Protein AF-A0A0C9XI63-F1 (afdb_monomer)

Radius of gyration: 13.9 Å; Cα contacts (8 Å, |Δi|>4): 137; chains: 1; bounding box: 29×35×34 Å

Foldseek 3Di:
DKDADPVVLGIDADDDDVVPPDPVVVVLVQLLRVLVCLVCDVVPDPDQEDEAEDQDPVNQCCQVVVDDDPVCNVSNVSSVVSNVVSVHYYHYDYDHVVVVQLRVCRHVVVVVSNSPD

Mean predicted aligned error: 4.39 Å

Secondary structure (DSSP, 8-state):
-EEEEGGGTEEEE-PPPTT--SHHHHHHHHHHHHHHHHHHHHHH---SEEEEEES-HHHHHHHHHT---TTTHHHHHHHHHHHHHTT-EEEEEE--GGG-HHHHHHHTT-HHHHTT-

Organism: NCBI:txid1095629

Solvent-accessible surface area (backbone atoms only — not comparable to full-atom values): 6875 Å² total; per-residue (Å²): 62,36,49,67,42,79,95,69,78,44,75,48,69,50,91,68,76,81,81,60,82,50,76,71,47,54,58,50,49,53,48,48,49,52,33,52,51,56,71,46,39,72,81,79,40,92,64,50,64,49,76,46,78,40,64,46,60,71,50,26,50,30,68,69,66,75,52,76,59,81,88,49,43,67,55,54,51,56,35,50,51,50,29,60,77,65,64,38,49,79,45,54,41,71,40,63,58,90,78,41,50,48,37,52,21,34,39,70,69,38,56,75,66,36,75,75,118

Nearest PDB structures (foldseek):
  4e19-assembly2_B  TM=8.057E-01  e=3.273E-03  Halobacterium salinarum NRC-1
  4h8k-assembly1_B  TM=8.590E-01  e=2.399E-02  uncultured organism
  3aly-assembly1_A  TM=6.979E-01  e=1.346E-02  Sulfurisphaera tokodaii str. 7
  3u3g-assembly3_C  TM=8.310E-01  e=8.135E-02  uncultured organism
  2ehg-assembly1_A  TM=6.316E-01  e=1.346E-02  Sulfurisphaera tokodaii str. 7

pLDDT: mean 89.71, std 9.91, range [45.72, 97.25]

Sequence (117 aa):
LGFWYPELSLGFVTPVNFNIHHCTGIYFLEALCIASAIHKFKSYLSTSTAVIFTDSEDTVDMFNSFHTTPFYNPILTSAVDETIVHSCDIHVLHVEGIKNKVADALSCGQFHCACQF

Structure (mmCIF, N/CA/C/O backbone):
data_AF-A0A0C9XI63-F1
#
_entry.id   AF-A0A0C9XI63-F1
#
loop_
_atom_site.group_PDB
_atom_site.id
_atom_site.type_symbol
_atom_site.label_atom_id
_atom_site.label_alt_id
_atom_site.label_comp_id
_atom_site.label_asym_id
_atom_site.label_entity_id
_atom_site.label_seq_id
_atom_site.pdbx_PDB_ins_code
_atom_site.Cartn_x
_atom_site.Cartn_y
_atom_site.Cartn_z
_atom_site.occupancy
_atom_site.B_iso_or_equiv
_atom_site.auth_seq_id
_atom_site.auth_comp_id
_atom_site.auth_asym_id
_atom_site.auth_atom_id
_atom_site.pdbx_PDB_model_num
ATOM 1 N N . LEU A 1 1 ? 0.309 -4.033 -10.641 1.00 88.94 1 LEU A N 1
ATOM 2 C CA . LEU A 1 1 ? 0.288 -3.664 -9.205 1.00 88.94 1 LEU A CA 1
ATOM 3 C C . LEU A 1 1 ? -0.962 -4.235 -8.576 1.00 88.94 1 LEU A C 1
ATOM 5 O O . LEU A 1 1 ? -2.004 -4.188 -9.225 1.00 88.94 1 LEU A O 1
ATOM 9 N N . GLY A 1 2 ? -0.868 -4.744 -7.350 1.00 92.38 2 GLY A N 1
ATOM 10 C CA . GLY A 1 2 ? -2.038 -5.219 -6.628 1.00 92.38 2 GLY A CA 1
ATOM 11 C C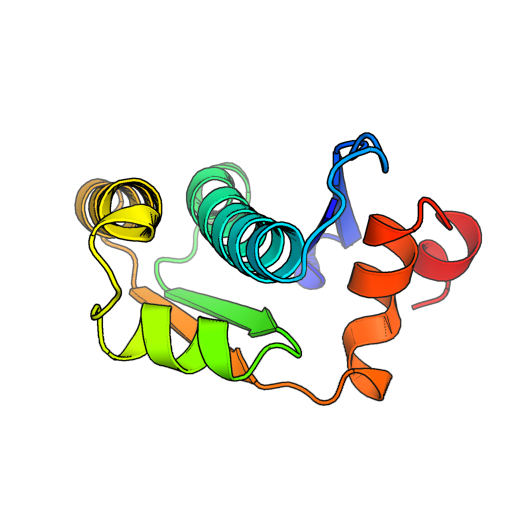 . GLY A 1 2 ? -1.845 -5.225 -5.117 1.00 92.38 2 GLY A C 1
ATOM 12 O O . GLY A 1 2 ? -0.737 -5.433 -4.636 1.00 92.38 2 GLY A O 1
ATOM 13 N N . PHE A 1 3 ? -2.936 -4.985 -4.397 1.00 95.00 3 PHE A N 1
ATOM 14 C CA . PHE A 1 3 ? -3.039 -5.125 -2.945 1.00 95.00 3 PHE A CA 1
ATOM 15 C C . PHE A 1 3 ? -4.393 -5.748 -2.605 1.00 95.00 3 PHE A C 1
ATOM 17 O O . PHE A 1 3 ? -5.286 -5.823 -3.455 1.00 95.00 3 PHE A O 1
ATOM 24 N N . TRP A 1 4 ? -4.562 -6.207 -1.371 1.00 95.38 4 TRP A N 1
ATOM 25 C CA . TRP A 1 4 ? -5.790 -6.867 -0.946 1.00 95.38 4 TRP A CA 1
ATOM 26 C C . TRP A 1 4 ? -6.079 -6.631 0.534 1.00 95.38 4 TRP A C 1
ATOM 28 O O . TRP A 1 4 ? -5.174 -6.320 1.305 1.00 95.38 4 TRP A O 1
ATOM 38 N N . TYR A 1 5 ? -7.349 -6.781 0.906 1.00 93.38 5 TYR A N 1
ATOM 39 C CA . TYR A 1 5 ? -7.812 -6.795 2.290 1.00 93.38 5 TYR A CA 1
ATOM 40 C C . TYR A 1 5 ? -8.252 -8.219 2.652 1.00 93.38 5 TYR A C 1
ATOM 42 O O . TYR A 1 5 ? -9.302 -8.662 2.162 1.00 93.38 5 TYR A O 1
ATOM 50 N N . PRO A 1 6 ? -7.477 -8.945 3.479 1.00 91.06 6 PRO A N 1
ATOM 51 C CA . PRO A 1 6 ? -7.793 -10.317 3.866 1.00 91.06 6 PRO A CA 1
ATOM 52 C C . PRO A 1 6 ? -9.160 -10.469 4.523 1.00 91.06 6 PRO A C 1
ATOM 54 O O . PRO A 1 6 ? -9.912 -11.379 4.184 1.00 91.06 6 PRO A O 1
ATOM 57 N N . GLU A 1 7 ? -9.519 -9.532 5.397 1.00 89.00 7 GLU A N 1
ATOM 58 C CA . GLU A 1 7 ? -10.761 -9.540 6.173 1.00 89.00 7 GLU A CA 1
ATOM 59 C C . GLU A 1 7 ? -12.011 -9.424 5.295 1.00 89.00 7 GLU A C 1
ATOM 61 O O . GLU A 1 7 ? -13.106 -9.787 5.720 1.00 89.00 7 GLU A O 1
ATOM 66 N N . LEU A 1 8 ? -11.850 -8.906 4.076 1.00 91.00 8 LEU A N 1
ATOM 67 C CA . LEU A 1 8 ? -12.934 -8.667 3.127 1.00 91.00 8 LEU A CA 1
ATOM 68 C C . LEU A 1 8 ? -12.885 -9.609 1.922 1.00 91.00 8 LEU A C 1
ATOM 70 O O . LEU A 1 8 ? -13.758 -9.522 1.060 1.00 91.00 8 LEU A O 1
ATOM 74 N N . SER A 1 9 ? -11.849 -10.451 1.821 1.00 91.88 9 SER A N 1
ATOM 75 C CA . SER A 1 9 ? -11.545 -11.234 0.616 1.00 91.88 9 SER A CA 1
ATOM 76 C C . SER A 1 9 ? -11.588 -10.375 -0.661 1.00 91.88 9 SER A C 1
ATOM 78 O O . SER A 1 9 ? -12.118 -10.790 -1.693 1.00 91.88 9 SER A O 1
ATOM 80 N N . LEU A 1 10 ? -11.061 -9.145 -0.582 1.00 93.31 10 LEU A N 1
ATOM 81 C CA . LEU A 1 10 ? -11.178 -8.130 -1.631 1.00 93.31 10 LEU A CA 1
ATOM 82 C C . LEU A 1 10 ? -9.801 -7.715 -2.154 1.00 93.31 10 LEU A C 1
ATOM 84 O O . LEU A 1 10 ? -8.992 -7.165 -1.409 1.00 93.31 10 LEU A O 1
ATOM 88 N N . GLY A 1 11 ? -9.555 -7.950 -3.444 1.00 94.25 11 GLY A N 1
ATOM 89 C CA . GLY A 1 11 ? -8.319 -7.578 -4.136 1.00 94.25 11 GLY A CA 1
ATOM 90 C C . GLY A 1 11 ? -8.509 -6.412 -5.106 1.00 94.25 11 GLY A C 1
ATOM 91 O O . GLY A 1 11 ? -9.529 -6.311 -5.787 1.00 94.25 11 GLY A O 1
ATOM 92 N N . PHE A 1 12 ? -7.493 -5.561 -5.209 1.00 94.44 12 PHE A N 1
ATOM 93 C CA . PHE A 1 12 ? -7.422 -4.445 -6.148 1.00 94.44 12 PHE A CA 1
ATOM 94 C C . PHE A 1 12 ? -6.219 -4.633 -7.057 1.00 94.44 12 PHE A C 1
ATOM 96 O O . PHE A 1 12 ? -5.126 -4.939 -6.585 1.00 94.44 12 PHE A O 1
ATOM 103 N N . VAL A 1 13 ? -6.410 -4.430 -8.361 1.00 93.56 13 VAL A N 1
ATOM 104 C CA . VAL A 1 13 ? -5.348 -4.570 -9.361 1.00 93.56 13 VAL A CA 1
ATOM 105 C C . VAL A 1 13 ? -5.408 -3.420 -10.345 1.00 93.56 13 VAL A C 1
ATOM 107 O O . VAL A 1 13 ? -6.483 -3.017 -10.786 1.00 93.56 13 VAL A O 1
ATOM 110 N N . THR A 1 14 ? -4.234 -2.922 -10.720 1.00 89.56 14 THR A N 1
ATOM 111 C CA . THR A 1 14 ? -4.077 -2.038 -11.872 1.00 89.56 14 THR A CA 1
ATOM 112 C C . THR A 1 14 ? -3.013 -2.597 -12.820 1.00 89.56 14 THR A C 1
ATOM 114 O O . THR A 1 14 ? -1.933 -3.011 -12.358 1.00 89.56 14 THR A O 1
ATOM 117 N N . PRO A 1 15 ? -3.301 -2.662 -14.135 1.00 85.19 15 PRO A N 1
ATOM 118 C CA . PRO A 1 15 ? -2.326 -3.102 -15.117 1.00 85.19 15 PRO A CA 1
ATOM 119 C C . PRO A 1 15 ? -1.170 -2.102 -15.171 1.00 85.19 15 PRO A C 1
ATOM 121 O O . PRO A 1 15 ? -1.371 -0.897 -15.302 1.00 85.19 15 PRO A O 1
ATOM 124 N N . VAL A 1 16 ? 0.055 -2.612 -15.087 1.00 81.00 16 VAL A N 1
ATOM 125 C CA . VAL A 1 16 ? 1.269 -1.815 -15.277 1.00 81.00 16 VAL A CA 1
ATOM 126 C C . VAL A 1 16 ? 1.805 -2.141 -16.659 1.00 81.00 16 VAL A C 1
ATOM 128 O O . VAL A 1 16 ? 2.014 -3.307 -16.985 1.00 81.00 16 VAL A O 1
ATOM 131 N N . ASN A 1 17 ? 2.013 -1.122 -17.487 1.00 70.31 17 ASN A N 1
ATOM 132 C CA . ASN A 1 17 ? 2.638 -1.333 -18.783 1.00 70.31 17 ASN A CA 1
ATOM 133 C C . ASN A 1 17 ? 4.137 -1.605 -18.568 1.00 70.31 17 ASN A C 1
ATOM 135 O O . ASN A 1 17 ? 4.853 -0.747 -18.056 1.00 70.31 17 ASN A O 1
ATOM 139 N N . PHE A 1 18 ? 4.602 -2.797 -18.945 1.00 58.94 18 PHE A N 1
ATOM 140 C CA . PHE A 1 18 ? 5.955 -3.309 -18.677 1.00 58.94 18 PHE A CA 1
ATOM 141 C C . PHE A 1 18 ? 7.093 -2.546 -19.382 1.00 58.94 18 PHE A C 1
ATOM 143 O O . PHE A 1 18 ? 8.256 -2.890 -19.206 1.00 58.94 18 PHE A O 1
ATOM 150 N N . ASN A 1 19 ? 6.794 -1.475 -20.126 1.00 58.62 19 ASN A N 1
ATOM 151 C CA . ASN A 1 19 ? 7.806 -0.585 -20.709 1.00 58.62 19 ASN A CA 1
ATOM 152 C C . ASN A 1 19 ? 8.544 0.292 -19.682 1.00 58.62 19 ASN A C 1
ATOM 154 O O . ASN A 1 19 ? 9.399 1.091 -20.066 1.00 58.62 19 ASN A O 1
ATOM 158 N N . ILE A 1 20 ? 8.252 0.155 -18.387 1.00 56.19 20 ILE A N 1
ATOM 159 C CA . ILE A 1 20 ? 9.027 0.781 -17.314 1.00 56.19 20 ILE A CA 1
ATOM 160 C C . ILE A 1 20 ? 10.323 -0.027 -17.127 1.00 56.19 20 ILE A C 1
ATOM 162 O O . ILE A 1 20 ? 10.510 -0.769 -16.167 1.00 56.19 20 ILE A O 1
ATOM 166 N N . HIS A 1 21 ? 11.228 0.087 -18.096 1.00 45.72 21 HIS A N 1
ATOM 167 C CA . HIS A 1 21 ? 12.608 -0.349 -17.943 1.00 45.72 21 HIS A CA 1
ATOM 168 C C . HIS A 1 21 ? 13.282 0.612 -16.966 1.00 45.72 21 HIS A C 1
ATOM 170 O O . HIS A 1 21 ? 13.524 1.745 -17.350 1.00 45.72 21 HIS A O 1
ATOM 176 N N . HIS A 1 22 ? 13.486 0.197 -15.713 1.00 54.34 22 HIS A N 1
ATOM 177 C CA . HIS A 1 22 ? 14.543 0.594 -14.760 1.00 54.34 22 HIS A CA 1
ATOM 178 C C . HIS A 1 22 ? 14.068 0.283 -13.330 1.00 54.34 22 HIS A C 1
ATOM 180 O O . HIS A 1 22 ? 12.898 0.480 -13.011 1.00 54.34 22 HIS A O 1
ATOM 186 N N . CYS A 1 23 ? 14.971 -0.165 -12.451 1.00 54.56 23 CYS A N 1
ATOM 187 C 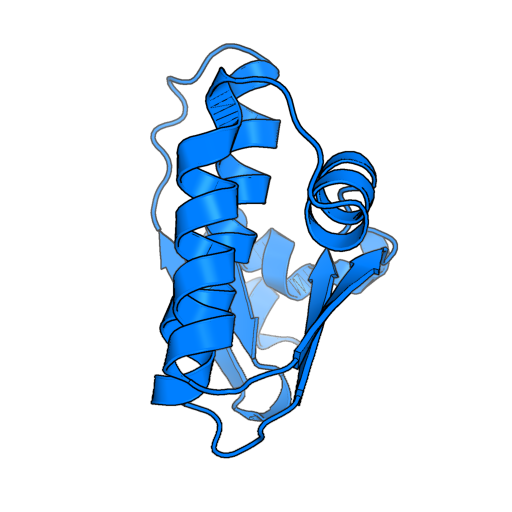CA . CYS A 1 23 ? 14.676 -0.502 -11.048 1.00 54.56 23 CYS A CA 1
ATOM 188 C C . CYS A 1 23 ? 13.963 0.630 -10.279 1.00 54.56 23 CYS A C 1
ATOM 190 O O . CYS A 1 23 ? 13.161 0.358 -9.393 1.00 54.56 23 CYS A O 1
ATOM 192 N N . THR A 1 24 ? 14.175 1.891 -10.673 1.00 59.56 24 THR A N 1
ATOM 193 C CA . THR A 1 24 ? 13.452 3.070 -10.159 1.00 59.56 24 THR A CA 1
ATOM 194 C C . THR A 1 24 ? 11.933 2.959 -10.330 1.00 59.56 24 THR A C 1
ATOM 196 O O . THR A 1 24 ? 11.175 3.465 -9.511 1.00 59.56 24 THR A O 1
ATOM 199 N N . GLY A 1 25 ? 11.478 2.274 -11.380 1.00 76.81 25 GLY A N 1
ATOM 200 C CA . GLY A 1 25 ? 10.067 2.031 -11.633 1.00 76.81 25 GLY A CA 1
ATOM 201 C C . GLY A 1 25 ? 9.428 1.089 -10.623 1.00 76.81 25 GLY A C 1
ATOM 202 O O . GLY A 1 25 ? 8.303 1.337 -10.212 1.00 76.81 25 GLY A O 1
ATOM 203 N N . ILE A 1 26 ? 10.134 0.039 -10.198 1.00 84.56 26 ILE A N 1
ATOM 204 C CA . ILE A 1 26 ? 9.577 -0.965 -9.281 1.00 84.56 26 ILE A CA 1
ATOM 205 C C . ILE A 1 26 ? 9.329 -0.335 -7.914 1.00 84.56 26 ILE A C 1
ATOM 207 O O . ILE A 1 26 ? 8.193 -0.338 -7.451 1.00 84.56 26 ILE A O 1
ATOM 211 N N . TYR A 1 27 ? 10.340 0.315 -7.337 1.00 88.31 27 TYR A N 1
ATOM 212 C CA . TYR A 1 27 ? 10.202 0.965 -6.034 1.00 88.31 27 TYR A CA 1
ATOM 213 C C . TYR A 1 27 ? 9.131 2.072 -6.036 1.00 88.31 27 TYR A C 1
ATOM 215 O O . TYR A 1 27 ? 8.320 2.174 -5.116 1.00 88.31 27 TYR A O 1
ATOM 223 N N . PHE A 1 28 ? 9.044 2.862 -7.115 1.00 90.25 28 PHE A N 1
ATOM 224 C CA . PHE A 1 28 ? 7.956 3.829 -7.290 1.00 90.25 28 PHE A CA 1
ATOM 225 C C . PHE A 1 28 ? 6.576 3.159 -7.295 1.00 90.25 28 PHE A C 1
ATOM 227 O O . PHE A 1 28 ? 5.640 3.657 -6.672 1.00 90.25 28 PHE A O 1
ATOM 234 N N . LEU A 1 29 ? 6.440 2.040 -8.006 1.00 91.00 29 LEU A N 1
ATOM 235 C CA . LEU A 1 29 ? 5.189 1.297 -8.096 1.00 91.00 29 LEU A CA 1
ATOM 236 C C . LEU A 1 29 ? 4.810 0.665 -6.749 1.00 91.00 29 LEU A C 1
ATOM 238 O O . LEU A 1 29 ? 3.637 0.705 -6.388 1.00 91.00 29 LEU A O 1
ATOM 242 N N . GLU A 1 30 ? 5.767 0.133 -5.991 1.00 92.56 30 GLU A N 1
ATOM 243 C CA . GLU A 1 30 ? 5.542 -0.388 -4.635 1.00 92.56 30 GLU A CA 1
ATOM 244 C C . GLU A 1 30 ? 5.063 0.717 -3.687 1.00 92.56 30 GLU A C 1
ATOM 246 O O . GLU A 1 30 ? 4.018 0.580 -3.045 1.00 92.56 30 GLU A O 1
ATOM 251 N N . ALA A 1 31 ? 5.757 1.860 -3.679 1.00 94.88 31 ALA A N 1
ATOM 252 C CA . ALA A 1 31 ? 5.367 3.036 -2.910 1.00 94.88 31 ALA A CA 1
ATOM 253 C C . ALA A 1 31 ? 3.954 3.524 -3.274 1.00 94.88 31 ALA A C 1
ATOM 255 O O . ALA A 1 31 ? 3.129 3.798 -2.398 1.00 94.88 31 ALA A O 1
ATOM 256 N N . LEU A 1 32 ? 3.649 3.592 -4.573 1.00 94.50 32 LEU A N 1
ATOM 257 C CA . LEU A 1 32 ? 2.330 3.976 -5.070 1.00 94.50 32 LEU A CA 1
ATOM 258 C C . LEU A 1 32 ? 1.248 2.954 -4.690 1.00 94.50 32 LEU A C 1
ATOM 260 O O . LEU A 1 32 ? 0.105 3.339 -4.435 1.00 94.50 32 LEU A O 1
ATOM 264 N N . CYS A 1 33 ? 1.587 1.664 -4.637 1.00 95.38 33 CYS A N 1
ATOM 265 C CA . CYS A 1 33 ? 0.675 0.603 -4.218 1.00 95.38 33 CYS A CA 1
ATOM 266 C C . CYS A 1 33 ? 0.259 0.781 -2.752 1.00 95.38 33 CYS A C 1
ATOM 268 O O . CYS A 1 33 ? -0.936 0.775 -2.453 1.00 95.38 33 CYS A O 1
ATOM 270 N N . ILE A 1 34 ? 1.222 1.035 -1.859 1.00 96.25 34 ILE A N 1
ATOM 271 C CA . ILE A 1 34 ? 0.956 1.297 -0.435 1.00 96.25 34 ILE A CA 1
ATOM 272 C C . ILE A 1 34 ? 0.104 2.558 -0.272 1.00 96.25 34 ILE A C 1
ATOM 274 O O . ILE A 1 34 ? -0.926 2.517 0.400 1.00 96.25 34 ILE A O 1
ATOM 278 N N . ALA A 1 35 ? 0.465 3.657 -0.943 1.00 96.62 35 ALA A N 1
ATOM 279 C CA . ALA A 1 35 ? -0.335 4.881 -0.904 1.00 96.62 35 ALA A CA 1
ATOM 280 C C . ALA A 1 35 ? -1.772 4.642 -1.404 1.00 96.62 35 ALA A C 1
ATOM 282 O O . ALA A 1 35 ? -2.731 5.100 -0.788 1.00 96.62 35 ALA A O 1
ATOM 283 N N . SER A 1 36 ? -1.947 3.850 -2.465 1.00 96.19 36 SER A N 1
ATOM 284 C CA . SER A 1 36 ? -3.276 3.483 -2.972 1.00 96.19 36 SER A CA 1
ATOM 285 C C . SER A 1 36 ? -4.089 2.678 -1.951 1.00 96.19 36 SER A C 1
ATOM 287 O O . SER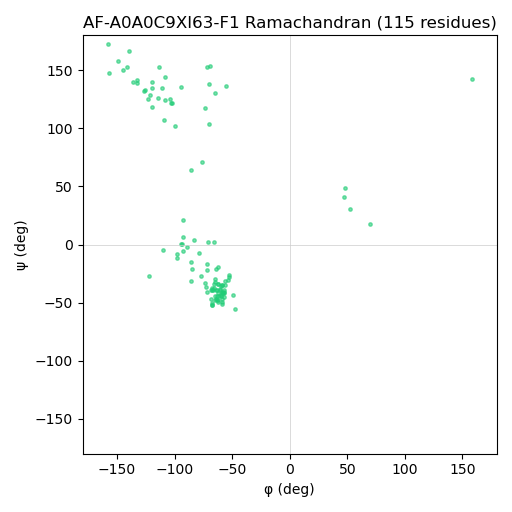 A 1 36 ? -5.294 2.898 -1.817 1.00 96.19 36 SER A O 1
ATOM 289 N N . ALA A 1 37 ? -3.447 1.771 -1.210 1.00 95.88 37 ALA A N 1
ATOM 290 C CA . ALA A 1 37 ? -4.095 1.012 -0.144 1.00 95.88 37 ALA A CA 1
ATOM 291 C C . ALA A 1 37 ? -4.542 1.917 1.019 1.00 95.88 37 ALA A C 1
ATOM 293 O O . ALA A 1 37 ? -5.635 1.714 1.551 1.00 95.88 37 ALA A O 1
ATOM 294 N N . ILE A 1 38 ? -3.755 2.945 1.362 1.00 95.44 38 ILE A N 1
ATOM 295 C CA . ILE A 1 38 ? -4.108 3.964 2.368 1.00 95.44 38 ILE A CA 1
ATOM 296 C C . ILE A 1 38 ? -5.317 4.784 1.907 1.00 95.44 38 ILE A C 1
ATOM 298 O O . ILE A 1 38 ? -6.296 4.899 2.638 1.00 95.44 38 ILE A O 1
ATOM 302 N N . HIS A 1 39 ? -5.307 5.270 0.663 1.00 95.25 39 HIS A N 1
ATOM 303 C CA . HIS A 1 39 ? -6.426 6.026 0.076 1.00 95.25 39 HIS A CA 1
ATOM 304 C C . HIS A 1 39 ? -7.737 5.228 0.054 1.00 95.25 39 HIS A C 1
ATOM 306 O O . HIS A 1 39 ? -8.830 5.774 0.203 1.00 95.25 39 HIS A O 1
ATOM 312 N N . LYS A 1 40 ? -7.657 3.909 -0.148 1.00 93.56 40 LYS A N 1
ATOM 313 C CA . LYS A 1 40 ? -8.839 3.037 -0.176 1.00 93.56 40 LYS A CA 1
ATOM 314 C C . LYS A 1 40 ? -9.285 2.579 1.206 1.00 93.56 40 LYS A C 1
ATOM 316 O O . LYS A 1 40 ? -10.464 2.263 1.360 1.00 93.56 40 LYS A O 1
ATOM 321 N N . PHE A 1 41 ? -8.410 2.608 2.207 1.00 89.81 41 PHE A N 1
ATOM 322 C CA . PHE A 1 41 ? -8.645 2.045 3.536 1.00 89.81 41 PHE A CA 1
ATOM 323 C C . PHE A 1 41 ? -10.000 2.450 4.132 1.00 89.81 41 PHE A C 1
ATOM 325 O O . PHE A 1 41 ? -10.831 1.591 4.428 1.00 89.81 41 PHE A O 1
ATOM 332 N N . LYS A 1 42 ? -10.286 3.754 4.226 1.00 89.88 42 LYS A N 1
ATOM 333 C CA . LYS A 1 42 ? -11.525 4.255 4.850 1.00 89.88 42 LYS A CA 1
ATOM 334 C C . LYS A 1 42 ? -12.793 4.025 4.041 1.00 89.88 42 LYS A C 1
ATOM 336 O O . LYS A 1 42 ? -13.880 4.083 4.609 1.00 89.88 42 LYS A O 1
ATOM 341 N N . SER A 1 43 ? -12.671 3.729 2.748 1.00 90.50 43 SER A N 1
ATOM 342 C CA . SER A 1 43 ? -13.826 3.353 1.925 1.00 90.50 43 SER A CA 1
ATOM 343 C C . SER A 1 43 ? -14.351 1.956 2.268 1.00 90.50 43 SER A C 1
ATOM 345 O O . SER A 1 43 ? -15.507 1.661 1.979 1.00 90.50 43 SER A O 1
ATOM 347 N N . TYR A 1 44 ? -13.518 1.100 2.871 1.00 89.19 44 TYR A N 1
ATOM 348 C CA . TYR A 1 44 ? -13.845 -0.307 3.121 1.00 89.19 44 TYR A CA 1
ATOM 349 C C . TYR A 1 44 ? -13.784 -0.705 4.596 1.00 89.19 44 TYR A C 1
ATOM 351 O O . TYR A 1 44 ? -14.491 -1.623 5.003 1.00 89.19 44 TYR A O 1
ATOM 359 N N . LEU A 1 45 ? -12.972 -0.021 5.404 1.00 87.19 45 LEU A N 1
ATOM 360 C CA . LEU A 1 45 ? -12.749 -0.356 6.805 1.00 87.19 45 LEU A CA 1
ATOM 361 C C . LEU A 1 45 ? -13.125 0.814 7.724 1.00 87.19 45 LEU A C 1
ATOM 363 O O . LEU A 1 45 ? -12.681 1.959 7.585 1.00 87.19 45 LEU A O 1
ATOM 367 N N . SER A 1 46 ? -13.952 0.514 8.724 1.00 88.56 46 SER A N 1
ATOM 368 C CA . SER A 1 46 ? -14.370 1.494 9.733 1.00 88.56 46 SER A CA 1
ATOM 369 C C . SER A 1 46 ? -13.313 1.731 10.815 1.00 88.56 46 SER A C 1
ATOM 371 O O . SER A 1 46 ? -13.474 2.654 11.608 1.00 88.56 46 SER A O 1
ATOM 373 N N . THR A 1 47 ? -12.229 0.953 10.841 1.00 89.12 47 THR A N 1
ATOM 374 C CA . THR A 1 47 ? -11.176 1.072 11.854 1.00 89.12 47 THR A CA 1
ATOM 375 C C . THR A 1 47 ? -10.380 2.369 11.693 1.00 89.12 47 THR A C 1
ATOM 377 O O . THR A 1 47 ? -10.302 2.956 10.609 1.00 89.12 47 THR A O 1
ATOM 380 N N . SER A 1 48 ? -9.815 2.844 12.800 1.00 90.25 48 SER A N 1
ATOM 381 C CA . SER A 1 48 ? -8.888 3.983 12.811 1.00 90.25 48 SER A CA 1
ATOM 382 C C . SER A 1 48 ? -7.434 3.542 12.710 1.00 90.25 48 SER A C 1
ATOM 384 O O . SER A 1 48 ? -6.570 4.390 12.588 1.00 90.25 48 SER A O 1
ATOM 386 N N . THR A 1 49 ? -7.155 2.239 12.738 1.00 92.06 49 THR A N 1
ATOM 387 C CA . THR A 1 49 ? -5.794 1.708 12.646 1.00 92.06 49 THR A CA 1
ATOM 388 C C . THR A 1 49 ? -5.751 0.574 11.635 1.00 92.06 49 THR A C 1
ATOM 390 O O . THR A 1 49 ? -6.676 -0.247 11.592 1.00 92.06 49 THR A O 1
ATOM 393 N N . ALA A 1 50 ? -4.691 0.537 10.830 1.00 92.19 50 ALA A N 1
ATOM 394 C CA . ALA A 1 50 ? -4.426 -0.536 9.880 1.00 92.19 50 ALA A CA 1
ATOM 395 C C . ALA A 1 50 ? -2.936 -0.878 9.824 1.00 92.19 50 ALA A C 1
ATOM 397 O O . ALA A 1 50 ? -2.071 -0.029 10.037 1.00 92.19 50 ALA A O 1
ATOM 398 N N . VAL A 1 51 ? -2.655 -2.129 9.472 1.00 95.38 51 VAL A N 1
ATOM 399 C CA . VAL A 1 51 ? -1.307 -2.597 9.158 1.00 95.38 51 VAL A CA 1
ATOM 400 C C . VAL A 1 51 ? -1.274 -2.980 7.686 1.00 95.38 51 VAL A C 1
ATOM 402 O O . VAL A 1 51 ? -2.101 -3.769 7.233 1.00 95.38 51 VAL A O 1
ATOM 405 N N . ILE A 1 52 ? -0.327 -2.418 6.943 1.00 95.88 52 ILE A N 1
ATOM 406 C CA . ILE A 1 52 ? -0.057 -2.772 5.552 1.00 95.88 52 ILE A CA 1
ATOM 407 C C . ILE A 1 52 ? 1.180 -3.661 5.534 1.00 95.88 52 ILE A C 1
ATOM 409 O O . ILE A 1 52 ? 2.248 -3.256 5.989 1.00 95.88 52 ILE A O 1
ATOM 413 N N . PHE A 1 53 ? 1.034 -4.868 4.997 1.00 96.75 53 PHE A N 1
ATOM 414 C CA . PHE A 1 53 ? 2.149 -5.787 4.800 1.00 96.75 53 PHE A CA 1
ATOM 415 C C . PHE A 1 53 ? 2.716 -5.642 3.388 1.00 96.75 53 PHE A C 1
ATOM 417 O O . 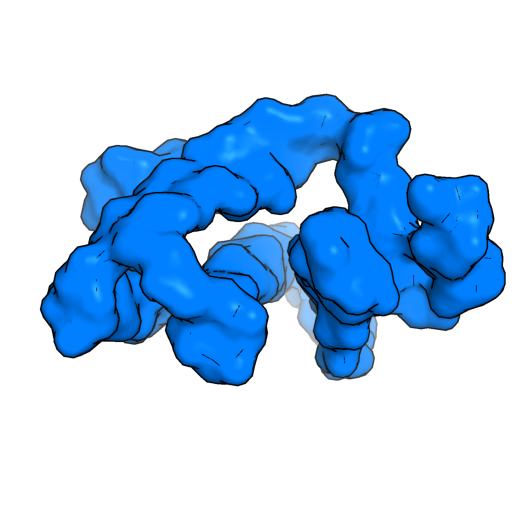PHE A 1 53 ? 1.963 -5.564 2.417 1.00 96.75 53 PHE A O 1
ATOM 424 N N . THR A 1 54 ? 4.040 -5.612 3.285 1.00 95.62 54 THR A N 1
ATOM 425 C CA . THR A 1 54 ? 4.788 -5.527 2.024 1.00 95.62 54 THR A CA 1
ATOM 426 C C . THR A 1 54 ? 6.076 -6.334 2.149 1.00 95.62 54 THR A C 1
ATOM 428 O O . THR A 1 54 ? 6.620 -6.456 3.243 1.00 95.62 54 THR A O 1
ATOM 431 N N . ASP A 1 55 ? 6.574 -6.891 1.056 1.00 93.31 55 ASP A N 1
ATOM 432 C CA . ASP A 1 55 ? 7.868 -7.580 0.988 1.00 93.31 55 ASP A CA 1
ATOM 433 C C . ASP A 1 55 ? 9.025 -6.660 0.570 1.00 93.31 55 ASP A C 1
ATOM 435 O O . ASP A 1 55 ? 10.157 -7.105 0.403 1.00 93.31 55 ASP A O 1
ATOM 439 N N . SER A 1 56 ? 8.754 -5.359 0.451 1.00 92.62 56 SER A N 1
ATOM 440 C CA . SER A 1 56 ? 9.747 -4.333 0.136 1.00 92.62 56 SER A CA 1
ATOM 441 C C . SER A 1 56 ? 10.210 -3.597 1.394 1.00 92.62 56 SER A C 1
ATOM 443 O O . SER A 1 56 ? 9.513 -2.712 1.900 1.00 92.62 56 SER A O 1
ATOM 445 N N . GLU A 1 57 ? 11.402 -3.943 1.893 1.00 93.19 57 GLU A N 1
ATOM 446 C CA . GLU A 1 57 ? 12.044 -3.269 3.036 1.00 93.19 57 GLU A CA 1
ATOM 447 C C . GLU A 1 57 ? 12.229 -1.763 2.791 1.00 93.19 57 GLU A C 1
ATOM 449 O O . GLU A 1 57 ? 11.938 -0.959 3.676 1.00 93.19 57 GLU A O 1
ATOM 454 N N . ASP A 1 58 ? 12.597 -1.362 1.569 1.00 92.06 58 ASP A N 1
ATOM 455 C CA . ASP A 1 58 ? 12.781 0.052 1.220 1.00 92.06 58 ASP A CA 1
ATOM 456 C C . ASP A 1 58 ? 11.494 0.861 1.463 1.00 92.06 58 ASP A C 1
ATOM 458 O O . ASP A 1 58 ? 11.521 1.980 1.985 1.00 92.06 58 ASP A O 1
ATOM 462 N N . THR A 1 59 ? 10.332 0.296 1.110 1.00 93.25 59 THR A N 1
ATOM 463 C CA . THR A 1 59 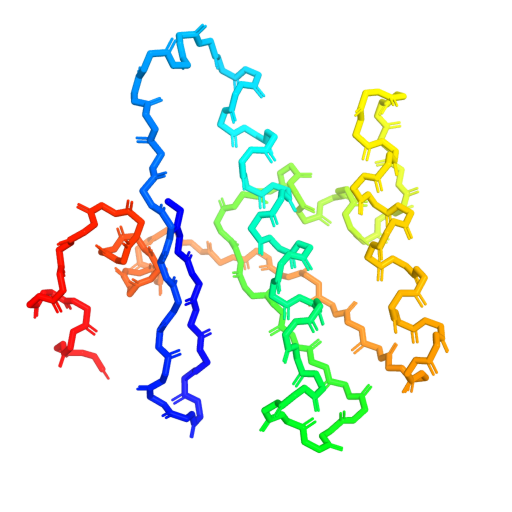? 9.054 0.990 1.325 1.00 93.25 59 THR A CA 1
ATOM 464 C C . THR A 1 59 ? 8.639 1.011 2.792 1.00 93.25 59 THR A C 1
ATOM 466 O O . THR A 1 59 ? 8.054 1.998 3.241 1.00 93.25 59 THR A O 1
ATOM 469 N N . VAL A 1 60 ? 8.969 -0.032 3.556 1.00 95.62 60 VAL A N 1
ATOM 470 C CA . VAL A 1 60 ? 8.758 -0.068 5.011 1.00 95.62 60 VAL A CA 1
ATOM 471 C C . VAL A 1 60 ? 9.512 1.083 5.666 1.00 95.62 60 VAL A C 1
ATOM 473 O O . VAL A 1 60 ? 8.915 1.859 6.416 1.00 95.62 60 VAL A O 1
ATOM 476 N N . ASP A 1 61 ? 10.792 1.242 5.331 1.00 94.81 61 ASP A N 1
ATOM 477 C CA . ASP A 1 61 ? 11.622 2.324 5.853 1.00 94.81 61 ASP A CA 1
ATOM 478 C C . ASP A 1 61 ? 11.067 3.691 5.454 1.00 94.81 61 ASP A C 1
ATOM 480 O O . ASP A 1 61 ? 10.946 4.581 6.300 1.00 94.81 61 ASP A O 1
ATOM 484 N N . MET A 1 62 ? 10.652 3.862 4.197 1.00 94.94 62 MET A N 1
ATOM 485 C CA . MET A 1 62 ? 10.080 5.120 3.717 1.00 94.94 62 MET A CA 1
ATOM 486 C C . MET A 1 62 ? 8.833 5.550 4.498 1.00 94.94 62 MET A C 1
ATOM 488 O O . MET A 1 62 ? 8.744 6.698 4.940 1.00 94.94 62 MET A O 1
ATOM 492 N N . PHE A 1 63 ? 7.856 4.653 4.648 1.00 95.69 63 PHE A N 1
ATOM 493 C CA . PHE A 1 63 ? 6.572 4.991 5.266 1.00 95.69 63 PHE A CA 1
ATOM 494 C C . PHE A 1 63 ? 6.648 5.084 6.792 1.00 95.69 63 PHE A C 1
ATOM 496 O O . PHE A 1 63 ? 5.889 5.852 7.373 1.00 95.69 63 PHE A O 1
ATOM 503 N N . ASN A 1 64 ? 7.574 4.371 7.441 1.00 93.88 64 ASN A N 1
ATOM 504 C CA . ASN A 1 64 ? 7.738 4.455 8.895 1.00 93.88 64 ASN A CA 1
ATOM 505 C C . ASN A 1 64 ? 8.654 5.606 9.336 1.00 93.88 64 ASN A C 1
ATOM 507 O O . ASN A 1 64 ? 8.458 6.167 10.412 1.00 93.88 64 ASN A O 1
ATOM 511 N N . SER A 1 65 ? 9.657 5.973 8.531 1.00 93.88 65 SER A N 1
ATOM 512 C CA . SER A 1 65 ? 10.545 7.107 8.840 1.00 93.88 65 SER A CA 1
ATOM 513 C C . SER A 1 65 ? 9.990 8.456 8.379 1.00 93.88 65 SER A C 1
ATOM 515 O O . SER A 1 65 ? 10.505 9.499 8.783 1.00 93.88 6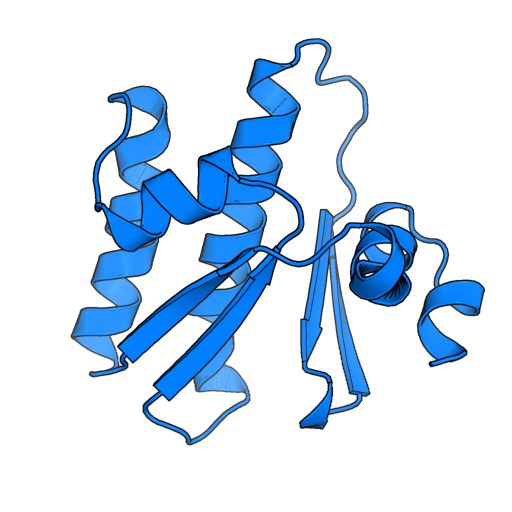5 SER A O 1
ATOM 517 N N . PHE A 1 66 ? 8.971 8.440 7.514 1.00 90.12 66 PHE A N 1
ATOM 518 C CA . PHE A 1 66 ? 8.481 9.604 6.776 1.00 90.12 66 PHE A CA 1
ATOM 519 C C . PHE A 1 66 ? 9.590 10.355 6.023 1.00 90.12 66 PHE A C 1
ATOM 521 O O . PHE A 1 66 ? 9.524 11.571 5.829 1.00 90.12 66 PHE A O 1
ATOM 528 N N . HIS A 1 67 ? 10.617 9.628 5.588 1.00 91.88 67 HIS A N 1
ATOM 529 C CA . HIS A 1 67 ? 11.774 10.183 4.910 1.00 91.88 67 HIS A CA 1
ATOM 530 C C . HIS A 1 67 ? 11.999 9.487 3.571 1.00 91.88 67 HIS A C 1
ATOM 532 O O . HIS A 1 67 ? 12.002 8.262 3.463 1.00 91.88 67 HIS A O 1
ATOM 538 N N . THR A 1 68 ? 12.214 10.284 2.527 1.00 92.31 68 THR A N 1
ATOM 539 C CA . THR A 1 68 ? 12.491 9.782 1.182 1.00 92.31 68 THR A CA 1
ATOM 540 C C . THR A 1 68 ? 13.216 10.822 0.338 1.00 92.31 68 THR A C 1
ATOM 542 O O . THR A 1 68 ? 13.401 11.970 0.745 1.00 92.31 68 THR A O 1
ATOM 545 N N . THR A 1 69 ? 13.657 10.423 -0.854 1.00 91.25 69 THR A N 1
ATOM 546 C CA . THR A 1 69 ? 14.216 11.375 -1.819 1.00 91.25 69 THR A CA 1
ATOM 547 C C . THR A 1 69 ? 13.103 12.256 -2.404 1.00 91.25 69 THR A C 1
ATOM 549 O O . THR A 1 69 ? 11.964 11.797 -2.525 1.00 91.25 69 THR A O 1
ATOM 552 N N . PRO A 1 70 ? 13.403 13.492 -2.853 1.00 93.31 70 PRO A N 1
ATOM 553 C CA . PRO A 1 70 ? 12.387 14.435 -3.333 1.00 93.31 70 PRO A CA 1
ATOM 554 C C . PRO A 1 70 ? 11.438 13.892 -4.409 1.00 93.31 70 PRO A C 1
ATOM 556 O O . PRO A 1 70 ? 10.304 14.350 -4.514 1.00 93.31 70 PRO A O 1
ATOM 559 N N . PHE A 1 71 ? 11.883 12.904 -5.190 1.00 92.50 71 PHE A N 1
ATOM 560 C CA . PHE A 1 71 ? 11.077 12.252 -6.217 1.00 92.50 71 PHE A CA 1
ATOM 561 C C . PHE A 1 71 ? 9.837 11.527 -5.657 1.00 92.50 71 PHE A C 1
ATOM 563 O O . PHE A 1 71 ? 8.794 11.537 -6.306 1.00 92.50 71 PHE A O 1
ATOM 570 N N . TYR A 1 72 ? 9.914 10.946 -4.453 1.00 93.56 72 TYR A N 1
ATOM 571 C CA . TYR A 1 72 ? 8.806 10.193 -3.841 1.00 93.56 72 TYR A CA 1
ATOM 572 C C . TYR A 1 72 ? 7.986 11.012 -2.837 1.00 93.56 72 TYR A C 1
ATOM 574 O O . TYR A 1 72 ? 6.924 10.555 -2.416 1.00 93.56 72 TYR A O 1
ATOM 582 N N . ASN A 1 73 ? 8.428 12.226 -2.480 1.00 93.94 73 ASN A N 1
ATOM 583 C CA . ASN A 1 73 ? 7.708 13.098 -1.544 1.00 93.94 73 ASN A CA 1
ATOM 584 C C . ASN A 1 73 ? 6.220 13.258 -1.892 1.00 93.94 73 ASN A C 1
ATOM 586 O O . ASN A 1 73 ? 5.414 13.124 -0.980 1.00 93.94 73 ASN A O 1
ATOM 590 N N . PRO A 1 74 ? 5.807 13.463 -3.161 1.00 96.44 74 PRO A N 1
ATOM 591 C CA . PRO A 1 74 ? 4.385 13.596 -3.475 1.00 96.44 74 PRO A CA 1
ATOM 592 C C . PRO A 1 74 ? 3.547 12.370 -3.086 1.00 96.44 74 PRO A C 1
ATOM 594 O O . PRO A 1 74 ? 2.416 12.530 -2.636 1.00 96.44 74 PRO A O 1
ATOM 597 N N . ILE A 1 75 ? 4.098 11.156 -3.220 1.00 96.25 75 ILE A N 1
ATOM 598 C CA . ILE A 1 75 ? 3.416 9.918 -2.814 1.00 96.25 75 ILE A CA 1
ATOM 599 C C . ILE A 1 75 ? 3.268 9.888 -1.295 1.00 96.25 75 ILE A C 1
ATOM 601 O O . ILE A 1 75 ? 2.172 9.674 -0.782 1.00 96.25 75 ILE A O 1
ATOM 605 N N . LEU A 1 76 ? 4.371 10.122 -0.583 1.00 95.88 76 LEU A N 1
ATOM 606 C CA . LEU A 1 76 ? 4.391 10.059 0.871 1.00 95.88 76 LEU A CA 1
ATOM 607 C C . LEU A 1 76 ? 3.506 11.148 1.495 1.00 95.88 76 LEU A C 1
ATOM 609 O O . LEU A 1 76 ? 2.705 10.846 2.372 1.00 95.88 76 LEU A O 1
ATOM 613 N N . THR A 1 77 ? 3.584 12.386 1.000 1.00 96.81 77 THR A N 1
ATOM 614 C CA . THR A 1 77 ? 2.707 13.487 1.420 1.00 96.81 77 THR A CA 1
ATOM 615 C C . THR A 1 77 ? 1.245 13.147 1.164 1.00 96.81 77 THR A C 1
ATOM 617 O O . THR A 1 77 ? 0.442 13.271 2.077 1.00 96.81 77 THR A O 1
ATOM 620 N N . SER A 1 78 ? 0.902 12.628 -0.021 1.00 97.25 78 SER A N 1
ATOM 621 C CA . SER A 1 78 ? -0.482 12.244 -0.317 1.00 97.25 78 SER A CA 1
ATOM 622 C C . SER A 1 78 ? -1.005 11.139 0.604 1.00 97.25 78 SER A C 1
ATOM 624 O O . SER A 1 78 ? -2.185 11.140 0.936 1.00 97.25 78 SER A O 1
ATOM 626 N N . ALA A 1 79 ? -0.159 10.199 1.029 1.00 96.25 79 ALA A N 1
ATOM 627 C CA . ALA A 1 79 ? -0.546 9.179 1.999 1.00 96.25 79 ALA A CA 1
ATOM 628 C C . ALA A 1 79 ? -0.715 9.752 3.417 1.00 96.25 79 ALA A C 1
ATOM 630 O O . ALA A 1 79 ? -1.662 9.391 4.108 1.00 96.25 79 ALA A O 1
ATOM 631 N N . VAL A 1 80 ? 0.173 10.655 3.842 1.00 95.06 80 VAL A N 1
ATOM 632 C CA . VAL A 1 80 ? 0.097 11.329 5.151 1.00 95.06 80 VAL A CA 1
ATOM 633 C C . VAL A 1 80 ? -1.118 12.253 5.241 1.00 95.06 80 VAL A C 1
ATOM 635 O O . VAL A 1 80 ? -1.787 12.297 6.269 1.00 95.06 80 VAL A O 1
ATOM 638 N N . ASP A 1 81 ? -1.447 12.966 4.167 1.00 96.62 81 ASP A N 1
ATOM 639 C CA . ASP A 1 81 ? -2.641 13.810 4.127 1.00 96.62 81 ASP A CA 1
ATOM 640 C C . ASP A 1 81 ? -3.904 12.973 4.378 1.00 96.62 81 ASP A C 1
ATOM 642 O O . ASP A 1 81 ? -4.758 13.367 5.173 1.00 96.62 81 ASP A O 1
ATOM 646 N N . GLU A 1 82 ? -3.995 11.778 3.784 1.00 95.06 82 GLU A N 1
ATOM 647 C CA . GLU A 1 82 ? -5.108 10.856 4.030 1.00 95.06 82 GLU A CA 1
ATOM 648 C C . GLU A 1 82 ? -5.182 10.390 5.483 1.00 95.06 82 GLU A C 1
ATOM 650 O O . GLU A 1 82 ? -6.283 10.330 6.040 1.00 95.06 82 GLU A O 1
ATOM 655 N N . THR A 1 83 ? -4.044 10.081 6.116 1.00 93.69 83 THR A N 1
ATOM 656 C CA . THR A 1 83 ? -4.038 9.647 7.519 1.00 93.69 83 THR A CA 1
ATOM 657 C C . THR A 1 83 ? -4.457 10.765 8.467 1.00 93.69 83 THR A C 1
ATOM 659 O O . THR A 1 83 ? -5.221 10.523 9.404 1.00 93.69 83 THR A O 1
ATOM 662 N N . ILE A 1 84 ? -4.059 12.007 8.18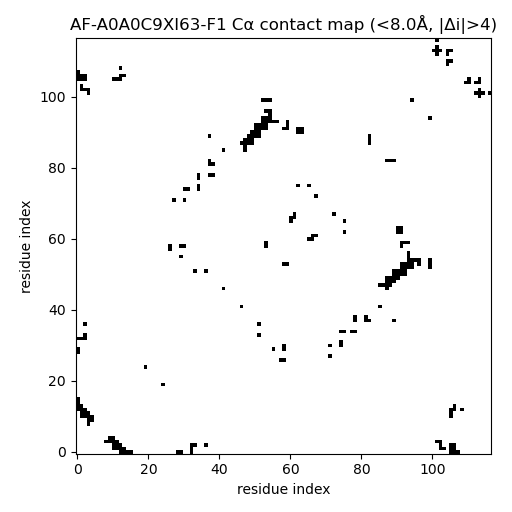0 1.00 94.88 84 ILE A N 1
ATOM 663 C CA . ILE A 1 84 ? -4.478 13.192 8.936 1.00 94.88 84 ILE A CA 1
ATOM 664 C C . ILE A 1 84 ? -5.975 13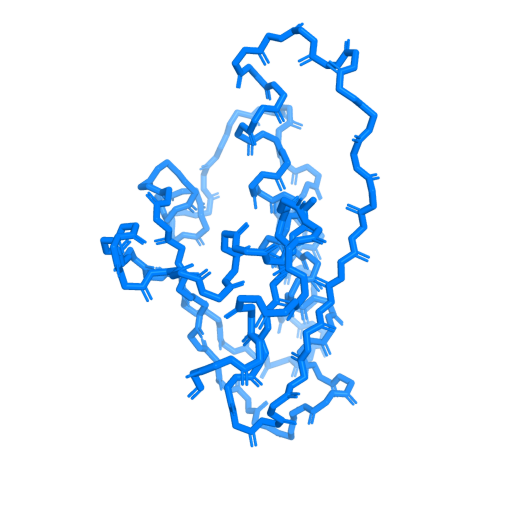.460 8.743 1.00 94.88 84 ILE A C 1
ATOM 666 O O . ILE A 1 84 ? -6.707 13.569 9.730 1.00 94.88 84 ILE A O 1
ATOM 670 N N . VAL A 1 85 ? -6.449 13.536 7.492 1.00 95.00 85 VAL A N 1
ATOM 671 C CA . VAL A 1 85 ? -7.855 13.836 7.155 1.00 95.00 85 VAL A CA 1
ATOM 672 C C . VAL A 1 85 ? -8.803 12.837 7.809 1.00 95.00 85 VAL A C 1
ATOM 674 O O . VAL A 1 85 ? -9.847 13.220 8.339 1.00 95.00 85 VAL A O 1
ATOM 677 N N . HIS A 1 86 ? -8.427 11.562 7.812 1.00 92.94 86 HIS A N 1
ATOM 678 C CA . HIS A 1 86 ? -9.258 10.495 8.350 1.00 92.94 86 HIS A CA 1
ATOM 679 C C . HIS A 1 86 ? -8.958 10.136 9.805 1.00 92.94 86 HIS A C 1
ATOM 681 O O . HIS A 1 86 ? -9.623 9.250 10.350 1.00 92.94 86 HIS A O 1
ATOM 687 N N . SER A 1 87 ? -7.994 10.816 10.438 1.00 93.25 87 SER A N 1
ATOM 688 C CA . SER A 1 87 ? -7.529 10.519 11.797 1.00 93.25 87 SER A CA 1
ATOM 689 C C . SER A 1 87 ? -7.247 9.025 11.987 1.00 93.25 87 SER A C 1
ATOM 691 O O . SER A 1 87 ? -7.750 8.402 12.928 1.00 93.25 87 SER A O 1
ATOM 693 N N . CYS A 1 88 ? -6.499 8.441 11.048 1.00 92.62 88 CYS A N 1
ATOM 694 C CA . CYS A 1 88 ? -6.101 7.043 11.107 1.00 92.62 88 CYS A CA 1
ATOM 695 C C . CYS A 1 88 ? -4.596 6.863 11.297 1.00 92.62 88 CYS A C 1
ATOM 697 O O . CYS A 1 88 ? -3.789 7.706 10.921 1.00 92.62 88 CYS A O 1
ATOM 699 N N . ASP A 1 89 ? -4.245 5.736 11.901 1.00 93.00 89 ASP A N 1
ATOM 700 C CA . ASP A 1 89 ? -2.881 5.297 12.137 1.00 93.00 89 ASP A CA 1
ATOM 701 C C . ASP A 1 89 ? -2.574 4.117 11.212 1.00 93.00 89 ASP A C 1
ATOM 703 O O . ASP A 1 89 ? -3.310 3.126 11.176 1.00 93.00 89 ASP A O 1
ATOM 707 N N . ILE A 1 90 ? -1.520 4.242 10.415 1.00 93.56 90 ILE A N 1
ATOM 708 C CA . ILE A 1 90 ? -1.124 3.228 9.443 1.00 93.56 90 ILE A CA 1
ATOM 709 C C . ILE A 1 90 ? 0.310 2.827 9.739 1.00 93.56 90 ILE A C 1
ATOM 711 O O . ILE A 1 90 ? 1.211 3.663 9.733 1.00 93.56 90 ILE A O 1
ATOM 715 N N . HIS A 1 91 ? 0.524 1.530 9.925 1.00 94.69 91 HIS A N 1
ATOM 716 C CA . HIS A 1 91 ? 1.858 0.957 10.053 1.00 94.69 91 HIS A CA 1
ATOM 717 C C . HIS A 1 91 ? 2.176 0.106 8.837 1.00 94.69 91 HIS A C 1
ATOM 719 O O . HIS A 1 91 ? 1.358 -0.715 8.421 1.00 94.69 91 HIS A O 1
ATOM 725 N N . VAL A 1 92 ? 3.375 0.269 8.288 1.00 96.50 92 VAL A N 1
ATOM 726 C CA . VAL A 1 92 ? 3.857 -0.570 7.190 1.00 96.50 92 VAL A CA 1
ATOM 727 C C . VAL A 1 92 ? 4.844 -1.573 7.767 1.00 96.50 92 VAL A C 1
ATOM 729 O O . VAL A 1 92 ? 5.824 -1.183 8.394 1.00 96.50 92 VAL A O 1
ATOM 732 N N . LEU A 1 93 ? 4.576 -2.866 7.598 1.00 97.00 93 LEU A N 1
ATOM 733 C CA . LEU A 1 93 ? 5.417 -3.939 8.123 1.00 97.00 93 LEU A CA 1
ATOM 734 C C . LEU A 1 93 ? 5.954 -4.811 6.997 1.00 97.00 93 LEU A C 1
ATOM 736 O O . LEU A 1 93 ? 5.229 -5.172 6.067 1.00 97.00 93 LEU A O 1
ATOM 740 N N . HIS A 1 94 ? 7.221 -5.197 7.135 1.00 96.62 94 HIS A N 1
ATOM 741 C CA . HIS 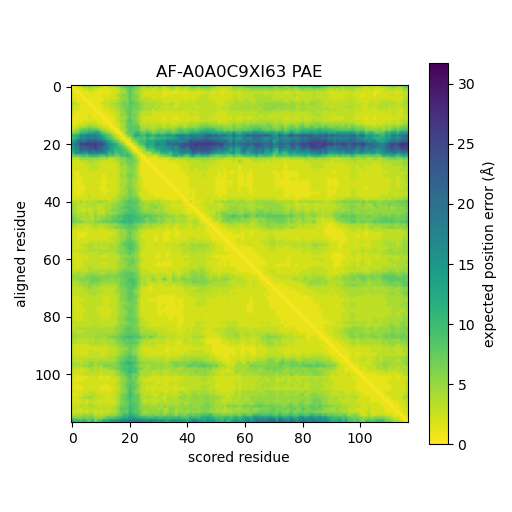A 1 94 ? 7.830 -6.157 6.233 1.00 96.62 94 HIS A CA 1
ATOM 742 C C . HIS A 1 94 ? 7.249 -7.560 6.457 1.00 96.62 94 HIS A C 1
ATOM 744 O O . HIS A 1 94 ? 7.091 -8.014 7.596 1.00 96.62 94 HIS A O 1
ATOM 750 N N . VAL A 1 95 ? 6.990 -8.274 5.367 1.00 95.19 95 VAL A N 1
ATOM 751 C CA . VAL A 1 95 ? 6.683 -9.700 5.361 1.00 95.19 95 VAL A CA 1
ATOM 752 C C . VAL A 1 95 ? 7.516 -10.387 4.282 1.00 95.19 95 VAL A C 1
ATOM 754 O O . VAL A 1 95 ? 7.691 -9.854 3.200 1.00 95.19 95 VAL A O 1
ATOM 757 N N . GLU A 1 96 ? 8.014 -11.596 4.539 1.00 92.12 96 GLU A N 1
ATOM 758 C CA . GLU A 1 96 ? 8.704 -12.372 3.500 1.00 92.12 96 GLU A CA 1
ATOM 759 C C . GLU A 1 96 ? 7.808 -12.554 2.261 1.00 92.12 96 GLU A C 1
ATOM 761 O O . GLU A 1 96 ? 6.649 -12.954 2.405 1.00 92.12 96 GLU A O 1
ATOM 766 N N . GLY A 1 97 ? 8.351 -12.385 1.050 1.00 88.25 97 GLY A N 1
ATOM 767 C CA . GLY A 1 97 ? 7.590 -12.554 -0.200 1.00 88.25 97 GLY A CA 1
ATOM 768 C C . GLY A 1 97 ? 6.868 -13.907 -0.315 1.00 88.25 97 GLY A C 1
ATOM 769 O O . GLY A 1 97 ? 5.742 -13.992 -0.797 1.00 88.25 97 GLY A O 1
ATOM 770 N N . ILE A 1 98 ? 7.413 -14.981 0.279 1.00 86.69 98 ILE A N 1
ATOM 771 C CA . ILE A 1 98 ? 6.739 -16.295 0.337 1.00 86.69 98 ILE A CA 1
ATOM 772 C C . ILE A 1 98 ? 5.407 -16.279 1.111 1.00 86.69 98 ILE A C 1
ATOM 774 O O . ILE A 1 98 ? 4.582 -17.179 0.947 1.00 86.69 98 ILE A O 1
ATOM 778 N N . LYS A 1 99 ? 5.183 -15.277 1.960 1.00 88.19 99 LYS A N 1
ATOM 779 C CA . LYS A 1 99 ? 3.932 -15.047 2.689 1.00 88.19 99 LYS A CA 1
ATOM 780 C C . LYS A 1 99 ? 3.055 -13.992 1.993 1.00 88.19 99 LYS A C 1
ATOM 782 O O . LYS A 1 99 ? 1.873 -13.921 2.309 1.00 88.19 99 LYS A O 1
ATOM 787 N N . ASN A 1 100 ? 3.578 -13.253 1.007 1.00 90.50 100 ASN A N 1
ATOM 788 C CA . ASN A 1 100 ? 2.867 -12.220 0.238 1.00 90.50 100 ASN A CA 1
ATOM 789 C C . ASN A 1 100 ? 2.220 -12.736 -1.072 1.00 90.50 100 ASN A C 1
ATOM 791 O O . ASN A 1 100 ? 1.906 -11.977 -1.987 1.00 90.50 100 ASN A O 1
ATOM 795 N N . LYS A 1 101 ? 1.974 -14.051 -1.166 1.00 92.12 101 LYS A N 1
ATOM 796 C CA . LYS A 1 101 ? 1.568 -14.738 -2.410 1.00 92.12 101 LYS A CA 1
ATOM 797 C C . LYS A 1 101 ? 0.314 -14.176 -3.078 1.00 92.12 101 LYS A C 1
ATOM 799 O O . LYS A 1 101 ? 0.221 -14.200 -4.302 1.00 92.12 101 LYS A O 1
ATOM 804 N N . VAL A 1 102 ? -0.664 -13.713 -2.298 1.00 92.94 102 VAL A N 1
ATOM 805 C CA . VAL A 1 102 ? -1.910 -13.160 -2.851 1.00 92.94 102 VAL A CA 1
ATOM 806 C C . VAL A 1 102 ? -1.631 -11.837 -3.560 1.00 92.94 102 VAL A C 1
ATOM 808 O O . VAL A 1 102 ? -2.063 -11.663 -4.697 1.00 92.94 102 VAL A O 1
ATOM 811 N N . ALA A 1 103 ? -0.874 -10.930 -2.936 1.00 92.56 103 ALA A N 1
ATOM 812 C CA . ALA A 1 103 ? -0.519 -9.654 -3.550 1.00 92.56 103 ALA A CA 1
ATOM 813 C C . ALA A 1 103 ? 0.349 -9.855 -4.802 1.00 92.56 103 ALA A C 1
ATOM 815 O O . ALA A 1 103 ? 0.094 -9.212 -5.819 1.00 92.56 103 ALA A O 1
ATOM 816 N N . ASP A 1 104 ? 1.285 -10.808 -4.775 1.00 91.50 104 ASP A N 1
ATOM 817 C CA . ASP A 1 104 ? 2.107 -11.178 -5.934 1.00 91.50 104 ASP A CA 1
ATOM 818 C C . ASP A 1 104 ? 1.272 -11.734 -7.088 1.00 91.50 104 ASP A C 1
ATOM 820 O O . ASP A 1 104 ? 1.398 -11.306 -8.239 1.00 91.50 104 ASP A O 1
ATOM 824 N N . ALA A 1 105 ? 0.364 -12.665 -6.791 1.00 91.88 105 ALA A N 1
ATOM 825 C CA . ALA A 1 105 ? -0.541 -13.215 -7.789 1.00 91.88 105 ALA A CA 1
ATOM 826 C C . ALA A 1 105 ? -1.417 -12.113 -8.404 1.00 91.88 105 ALA A C 1
ATOM 828 O O . ALA A 1 105 ? -1.572 -12.052 -9.625 1.00 91.88 105 ALA A O 1
ATOM 829 N N . LEU A 1 106 ? -1.945 -11.203 -7.580 1.00 92.75 106 LEU A N 1
ATOM 830 C CA . LEU A 1 106 ? -2.720 -10.047 -8.031 1.00 92.75 106 LEU A CA 1
ATOM 831 C C . LEU A 1 106 ? -1.882 -9.094 -8.893 1.00 92.75 106 LEU A C 1
ATOM 833 O O . LEU A 1 106 ? -2.338 -8.668 -9.955 1.00 92.75 106 LEU A O 1
ATOM 837 N N . SER A 1 107 ? -0.649 -8.785 -8.486 1.00 89.56 107 SER A N 1
ATOM 838 C CA . SER A 1 107 ? 0.243 -7.881 -9.217 1.00 89.56 107 SER A CA 1
ATOM 839 C C . SER A 1 107 ? 0.639 -8.437 -10.591 1.00 89.56 107 SER A C 1
ATOM 841 O O . SER A 1 107 ? 0.799 -7.649 -11.528 1.00 89.56 107 SER A O 1
ATOM 843 N N . CYS A 1 108 ? 0.684 -9.770 -10.719 1.00 89.19 108 CYS A N 1
ATOM 844 C CA . CYS A 1 108 ? 0.928 -10.519 -11.952 1.00 89.19 108 CYS A CA 1
ATOM 845 C C . CYS A 1 108 ? -0.342 -10.844 -12.766 1.00 89.19 108 CYS A C 1
ATOM 847 O O . CYS A 1 108 ? -0.243 -11.475 -13.818 1.00 89.19 108 CYS A O 1
ATOM 849 N N . GLY A 1 109 ? -1.537 -10.469 -12.296 1.00 89.25 109 GLY A N 1
ATOM 850 C CA . GLY A 1 109 ? -2.807 -10.805 -12.958 1.00 89.25 109 GLY A CA 1
ATOM 851 C C . GLY A 1 109 ? -3.184 -12.295 -12.903 1.00 89.25 109 GLY A C 1
ATOM 852 O O . GLY A 1 109 ? -4.033 -12.755 -13.664 1.00 89.25 109 GLY A O 1
ATOM 853 N N . GLN A 1 110 ? -2.574 -13.068 -12.004 1.00 91.12 110 GLN A N 1
ATOM 854 C CA . GLN A 1 110 ? -2.841 -14.490 -11.783 1.00 91.12 110 GLN A CA 1
ATOM 855 C C . GLN A 1 110 ? -4.011 -14.686 -10.805 1.00 91.12 110 GLN A C 1
ATOM 857 O O . GLN A 1 110 ? -3.857 -15.241 -9.718 1.00 91.12 110 GLN A O 1
ATOM 862 N N . PHE A 1 111 ? -5.211 -14.243 -11.189 1.00 91.12 111 PHE A N 1
ATOM 863 C CA . PHE A 1 111 ? -6.385 -14.244 -10.299 1.00 91.12 111 PHE A CA 1
ATOM 864 C C . PHE A 1 111 ? -6.756 -15.633 -9.766 1.00 91.12 111 PHE A C 1
ATOM 866 O O . PHE A 1 111 ? -7.157 -15.763 -8.615 1.00 91.12 111 PHE A O 1
ATOM 873 N N . HIS A 1 112 ? -6.569 -16.684 -10.571 1.00 90.94 112 HIS A N 1
ATOM 874 C CA . HIS A 1 112 ? -6.815 -18.055 -10.123 1.00 90.94 112 HIS A CA 1
ATOM 875 C C . HIS A 1 112 ? -5.934 -18.447 -8.928 1.00 90.94 112 HIS A C 1
ATOM 877 O O . HIS A 1 112 ? -6.420 -19.115 -8.024 1.00 90.94 112 HIS A O 1
ATOM 883 N N . CYS A 1 113 ? -4.671 -18.008 -8.903 1.00 89.06 113 CYS A N 1
ATOM 884 C CA . CYS A 1 113 ? -3.760 -18.250 -7.786 1.00 89.06 113 CYS A CA 1
ATOM 885 C C . CYS A 1 113 ? -4.137 -17.400 -6.563 1.00 89.06 113 CYS A C 1
ATOM 887 O O . CYS A 1 113 ? -4.042 -17.872 -5.436 1.00 89.06 113 CYS A O 1
ATOM 889 N N . ALA A 1 114 ? -4.599 -16.163 -6.782 1.00 89.50 114 ALA A N 1
ATOM 890 C CA . ALA A 1 114 ? -4.996 -15.257 -5.704 1.00 89.50 114 ALA A CA 1
ATOM 891 C C . ALA A 1 114 ? -6.214 -15.764 -4.908 1.00 89.50 114 ALA A C 1
ATOM 893 O O . ALA A 1 114 ? -6.287 -15.529 -3.710 1.00 89.50 114 ALA A O 1
ATOM 894 N N . CYS A 1 115 ? -7.145 -16.488 -5.541 1.00 87.31 115 CYS A N 1
ATOM 895 C CA . CYS A 1 115 ? -8.355 -17.010 -4.888 1.00 87.31 115 CYS A CA 1
ATOM 896 C C . CYS A 1 115 ? -8.164 -18.336 -4.121 1.00 87.31 115 CYS A C 1
ATOM 898 O O . CYS A 1 115 ? -9.151 -18.915 -3.673 1.00 87.31 115 CYS A O 1
ATOM 900 N N . GLN A 1 116 ? -6.941 -18.868 -4.026 1.00 81.19 116 GLN A N 1
ATOM 901 C CA . GLN A 1 116 ? -6.659 -20.155 -3.366 1.00 81.19 116 GLN A CA 1
ATOM 902 C C . GLN A 1 116 ? -6.260 -20.027 -1.885 1.00 81.19 116 GLN A C 1
ATOM 904 O O . GLN A 1 116 ? -5.979 -21.046 -1.251 1.00 81.19 116 GLN A O 1
ATOM 909 N N . PHE A 1 117 ? -6.219 -18.805 -1.354 1.00 64.56 117 PHE A N 1
ATOM 910 C CA . PHE A 1 117 ? -5.823 -18.465 0.015 1.00 64.56 117 PHE A CA 1
ATOM 911 C C . PHE A 1 117 ? -6.981 -17.790 0.748 1.00 64.56 117 PHE A C 1
ATOM 913 O O . PHE A 1 117 ? -7.081 -18.013 1.973 1.00 64.56 117 PHE A O 1
#